Protein AF-A0A925W3F8-F1 (afdb_monomer)

Sequence (85 aa):
MNPAPIDCESAMKDLWDYLDDELPPHRTEQIRVHLETCVGCDAHMQFCRSFLTQIDLPVVSATHLAQLRDKVHATLQREGIVLSR

Structure (mmCIF, N/CA/C/O backbone):
data_AF-A0A925W3F8-F1
#
_entry.id   AF-A0A925W3F8-F1
#
loop_
_atom_site.group_PDB
_atom_site.id
_atom_site.type_symbol
_atom_site.label_atom_id
_atom_site.label_alt_id
_atom_site.label_comp_id
_atom_site.label_asym_id
_atom_site.label_entity_id
_atom_site.label_seq_id
_atom_site.pdbx_PDB_ins_code
_atom_site.Cartn_x
_atom_site.Cartn_y
_atom_site.Cartn_z
_atom_site.occupancy
_atom_site.B_iso_or_equiv
_atom_site.auth_seq_id
_atom_site.auth_comp_id
_atom_site.auth_asym_id
_atom_site.auth_atom_id
_atom_site.pdbx_PDB_model_num
ATOM 1 N N . MET A 1 1 ? 6.719 -11.514 -20.049 1.00 45.03 1 MET A N 1
ATOM 2 C CA . MET A 1 1 ? 7.388 -10.366 -20.701 1.00 45.03 1 MET A CA 1
ATOM 3 C C . MET A 1 1 ? 8.052 -9.562 -19.599 1.00 45.03 1 MET A C 1
ATOM 5 O O . MET A 1 1 ? 7.365 -9.265 -18.636 1.00 45.03 1 MET A O 1
ATOM 9 N N . ASN A 1 2 ? 9.358 -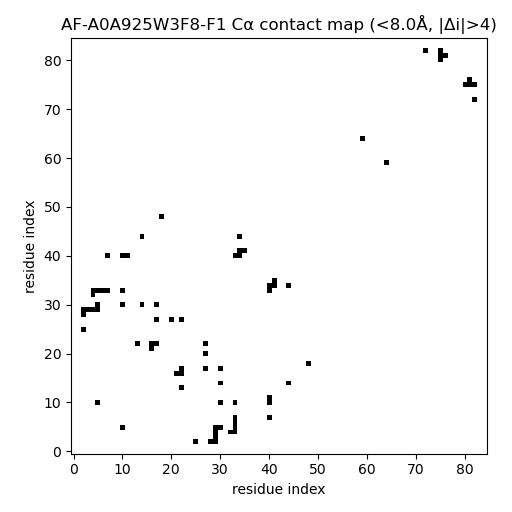9.301 -19.686 1.00 54.38 2 ASN A N 1
ATOM 10 C CA . ASN A 1 2 ? 10.056 -8.421 -18.741 1.00 54.38 2 ASN A CA 1
ATOM 11 C C . ASN A 1 2 ? 9.712 -6.975 -19.140 1.00 54.38 2 ASN A C 1
ATOM 13 O O . ASN A 1 2 ? 9.902 -6.657 -20.321 1.00 54.38 2 ASN A O 1
ATOM 17 N N . PRO A 1 3 ? 9.110 -6.144 -18.275 1.00 65.50 3 PRO A N 1
ATOM 18 C CA . PRO A 1 3 ? 8.642 -4.839 -18.711 1.00 65.50 3 PRO A CA 1
ATOM 19 C C . PRO A 1 3 ? 9.814 -3.876 -18.948 1.00 65.50 3 PRO A C 1
ATOM 21 O O . PRO A 1 3 ? 10.928 -4.091 -18.471 1.00 65.50 3 PRO A O 1
ATOM 24 N N . ALA A 1 4 ? 9.573 -2.810 -19.714 1.00 77.44 4 ALA A N 1
ATOM 25 C CA . ALA A 1 4 ? 10.621 -1.837 -20.015 1.00 77.44 4 ALA A CA 1
ATOM 26 C C . ALA A 1 4 ? 11.142 -1.181 -18.717 1.00 77.44 4 ALA A C 1
ATOM 28 O O . ALA A 1 4 ? 10.318 -0.818 -17.872 1.00 77.44 4 ALA A O 1
ATOM 29 N N . PRO A 1 5 ? 12.466 -1.011 -18.548 1.00 85.38 5 PRO A N 1
ATOM 30 C CA . PRO A 1 5 ? 13.025 -0.379 -17.356 1.00 85.38 5 PRO A CA 1
ATOM 31 C C . PRO A 1 5 ? 12.539 1.071 -17.224 1.00 85.38 5 PRO A C 1
ATOM 33 O O . PRO A 1 5 ? 12.382 1.771 -18.226 1.00 85.38 5 PRO A O 1
ATOM 36 N N . ILE A 1 6 ? 12.312 1.513 -15.986 1.00 95.50 6 ILE A N 1
ATOM 37 C CA . ILE A 1 6 ? 11.900 2.881 -15.639 1.00 95.50 6 ILE A CA 1
ATOM 38 C C . ILE A 1 6 ? 12.967 3.553 -14.770 1.00 95.50 6 ILE A C 1
ATOM 40 O O . ILE A 1 6 ? 13.720 2.869 -14.070 1.00 95.50 6 ILE A O 1
ATOM 44 N N . ASP A 1 7 ? 13.037 4.883 -14.821 1.00 96.12 7 ASP A N 1
ATOM 45 C CA . ASP A 1 7 ? 13.932 5.675 -13.975 1.00 96.12 7 ASP A CA 1
ATOM 46 C C . ASP A 1 7 ? 13.334 5.948 -12.585 1.00 96.12 7 ASP A C 1
ATOM 48 O O . ASP A 1 7 ? 12.154 5.698 -12.322 1.00 96.12 7 ASP A O 1
ATOM 52 N N . CYS A 1 8 ? 14.172 6.458 -11.676 1.00 97.62 8 CYS A N 1
ATOM 53 C CA . CYS A 1 8 ? 13.756 6.758 -10.307 1.00 97.62 8 CYS A CA 1
ATOM 54 C C . CYS A 1 8 ? 12.641 7.809 -10.265 1.00 97.62 8 CYS A C 1
ATOM 56 O O . CYS A 1 8 ? 11.738 7.703 -9.445 1.00 97.62 8 CYS A O 1
ATOM 58 N N . GLU A 1 9 ? 12.677 8.817 -11.142 1.00 97.19 9 GLU A N 1
ATOM 59 C CA . GLU A 1 9 ? 11.655 9.868 -11.170 1.00 97.19 9 GLU A CA 1
ATOM 60 C C . GLU A 1 9 ? 10.275 9.291 -11.510 1.00 97.19 9 GLU A C 1
ATOM 62 O O . GLU A 1 9 ? 9.292 9.581 -10.830 1.00 97.19 9 GLU A O 1
ATOM 67 N N . SER A 1 10 ? 10.210 8.430 -12.524 1.00 96.62 10 SER A N 1
ATOM 68 C CA . SER A 1 10 ? 8.992 7.731 -12.926 1.00 96.62 10 SER A CA 1
ATOM 69 C C . SER A 1 10 ? 8.496 6.785 -11.837 1.00 96.62 10 SER A C 1
ATOM 71 O O . SER A 1 10 ? 7.298 6.737 -11.577 1.00 96.62 10 SER A O 1
ATOM 73 N N . ALA A 1 11 ? 9.405 6.054 -11.183 1.00 96.50 11 ALA A N 1
ATOM 74 C CA . ALA A 1 11 ? 9.054 5.164 -10.080 1.00 96.50 11 ALA A CA 1
ATOM 75 C C . ALA A 1 11 ? 8.475 5.933 -8.881 1.00 96.50 11 ALA A C 1
ATOM 77 O O . ALA A 1 11 ? 7.525 5.468 -8.265 1.00 96.50 11 ALA A O 1
ATOM 78 N N . MET A 1 12 ? 9.022 7.110 -8.557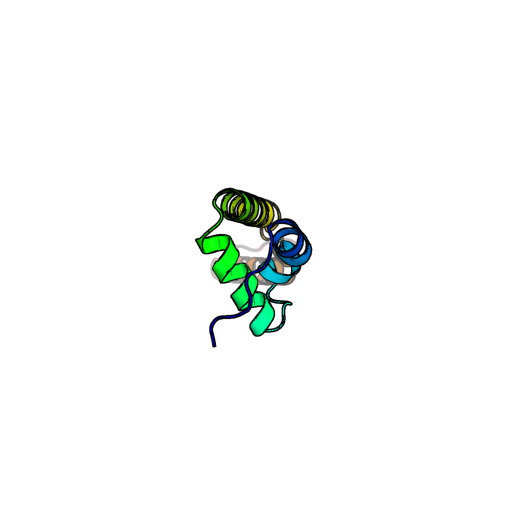 1.00 96.06 12 MET A N 1
ATOM 79 C CA . MET A 1 12 ? 8.548 7.925 -7.433 1.00 96.06 12 MET A CA 1
ATOM 80 C C . MET A 1 12 ? 7.230 8.644 -7.724 1.00 96.06 12 MET A C 1
ATOM 82 O O . MET A 1 12 ? 6.425 8.795 -6.809 1.00 96.06 12 MET A O 1
ATOM 86 N N . LYS A 1 13 ? 6.982 9.065 -8.972 1.00 96.44 13 LYS A N 1
ATOM 87 C CA . LYS A 1 13 ? 5.692 9.663 -9.366 1.00 96.44 13 LYS A CA 1
ATOM 88 C C . LYS A 1 13 ? 4.526 8.703 -9.153 1.00 96.44 13 LYS A C 1
ATOM 90 O O . LYS A 1 13 ? 3.492 9.126 -8.655 1.00 96.44 13 LYS A O 1
ATOM 95 N N . ASP A 1 14 ? 4.742 7.430 -9.461 1.00 96.88 14 ASP A N 1
ATOM 96 C CA . ASP A 1 14 ? 3.701 6.402 -9.415 1.00 96.88 14 ASP A CA 1
ATOM 97 C C . ASP A 1 14 ? 3.738 5.580 -8.112 1.00 96.88 14 ASP A C 1
ATOM 99 O O . ASP A 1 14 ? 3.018 4.594 -7.976 1.00 96.88 14 ASP A O 1
ATOM 103 N N . LEU A 1 15 ? 4.599 5.937 -7.149 1.00 95.75 15 LEU A N 1
ATOM 104 C CA . LEU A 1 15 ? 4.813 5.139 -5.939 1.00 95.75 15 LEU A CA 1
ATOM 105 C C . LEU A 1 15 ? 3.552 5.036 -5.071 1.00 95.75 15 LEU A C 1
ATOM 107 O O . LEU A 1 15 ? 3.335 3.997 -4.457 1.00 95.75 15 LEU A O 1
ATOM 111 N N . TRP A 1 16 ? 2.740 6.092 -5.002 1.00 93.69 16 TRP A N 1
ATOM 112 C CA . TRP A 1 16 ? 1.501 6.081 -4.218 1.00 93.69 16 TRP A CA 1
ATOM 113 C C . TRP A 1 16 ? 0.443 5.184 -4.856 1.00 93.69 16 TRP A C 1
ATOM 115 O O . TRP A 1 16 ? 0.002 4.242 -4.212 1.00 93.69 16 TRP A O 1
ATOM 125 N N . ASP A 1 17 ? 0.172 5.361 -6.148 1.00 94.81 17 ASP A N 1
ATOM 126 C CA . ASP A 1 17 ? -0.726 4.482 -6.907 1.00 94.81 17 ASP A CA 1
ATOM 127 C C . ASP A 1 17 ? -0.255 3.012 -6.866 1.00 94.81 17 ASP A C 1
ATOM 129 O O . ASP A 1 17 ? -1.064 2.086 -6.866 1.00 94.81 17 ASP A O 1
ATOM 133 N N . TYR A 1 18 ? 1.063 2.770 -6.810 1.00 95.50 18 TYR A N 1
ATOM 134 C CA . TYR A 1 18 ? 1.632 1.437 -6.587 1.00 95.50 18 TYR A CA 1
ATOM 135 C C . TYR A 1 18 ? 1.343 0.890 -5.183 1.00 95.50 18 TYR A C 1
ATOM 137 O O . TYR A 1 18 ? 1.104 -0.305 -5.036 1.00 95.50 18 TYR A O 1
ATOM 145 N N . LEU A 1 19 ? 1.408 1.729 -4.144 1.00 93.00 19 LEU A N 1
ATOM 146 C CA . LEU A 1 19 ? 1.110 1.336 -2.763 1.00 93.00 19 LEU A CA 1
ATOM 147 C C . LEU A 1 19 ? -0.380 1.044 -2.548 1.00 93.00 19 LEU A C 1
ATOM 149 O O . LEU A 1 19 ? -0.692 0.179 -1.731 1.00 93.00 19 LEU A O 1
ATOM 153 N N . ASP A 1 20 ? -1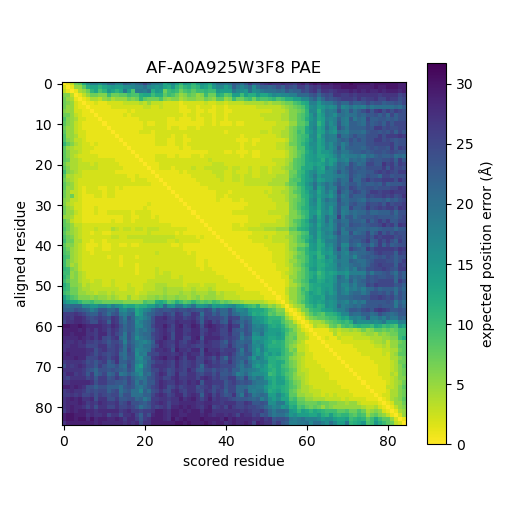.250 1.721 -3.297 1.00 91.38 20 ASP A N 1
ATOM 154 C CA . ASP A 1 20 ? -2.710 1.596 -3.226 1.00 91.38 20 ASP A CA 1
ATOM 155 C C . ASP A 1 20 ? -3.285 0.535 -4.194 1.00 91.38 20 ASP A C 1
ATOM 157 O O . ASP A 1 20 ? -4.499 0.356 -4.271 1.00 91.38 20 ASP A O 1
ATOM 161 N N . ASP A 1 21 ? -2.430 -0.203 -4.918 1.00 93.12 21 ASP A N 1
ATOM 162 C CA . ASP A 1 21 ? -2.809 -1.188 -5.948 1.00 93.12 21 ASP A CA 1
ATOM 163 C C . ASP A 1 21 ? -3.669 -0.602 -7.102 1.00 93.12 21 ASP A C 1
ATOM 165 O O . ASP A 1 21 ? -4.442 -1.311 -7.752 1.00 93.12 21 ASP A O 1
ATOM 169 N N . GLU A 1 22 ? -3.507 0.688 -7.418 1.00 96.19 22 GLU A N 1
ATOM 170 C CA . GLU A 1 22 ? -4.285 1.407 -8.446 1.00 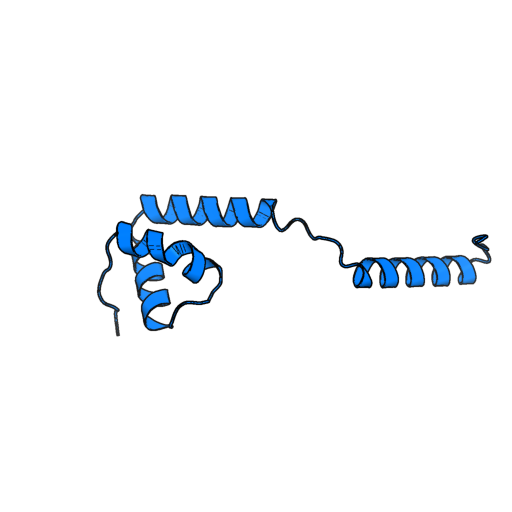96.19 22 GLU A CA 1
ATOM 171 C C . GLU A 1 22 ? -3.613 1.446 -9.832 1.00 96.19 22 GLU A C 1
ATOM 173 O O . GLU A 1 22 ? -4.165 1.971 -10.804 1.00 96.19 22 GLU A O 1
ATOM 178 N N . LEU A 1 23 ? -2.426 0.852 -9.969 1.00 95.50 23 LEU A N 1
ATOM 179 C CA . LEU A 1 23 ? -1.703 0.821 -11.237 1.00 95.50 23 LEU A CA 1
ATOM 180 C C . LEU A 1 23 ? -2.109 -0.349 -12.148 1.00 95.50 23 LEU A C 1
ATOM 182 O O . LEU A 1 23 ? -2.363 -1.464 -11.688 1.00 95.50 23 LEU A O 1
ATOM 186 N N . PRO A 1 24 ? -2.074 -0.157 -13.482 1.00 96.06 24 PRO A N 1
ATOM 187 C CA . PRO A 1 24 ? -2.212 -1.259 -14.425 1.00 96.06 24 PRO A CA 1
ATOM 188 C C . PRO A 1 24 ? -1.117 -2.324 -14.219 1.00 96.06 24 PRO A C 1
ATOM 190 O O . PRO A 1 24 ? 0.038 -1.954 -13.992 1.00 96.06 24 PRO A O 1
ATOM 193 N N . PRO A 1 25 ? -1.391 -3.627 -14.446 1.00 94.06 25 PRO A N 1
ATOM 194 C CA . PRO A 1 25 ? -0.450 -4.714 -14.136 1.00 94.06 25 PRO A CA 1
ATOM 195 C C . PRO A 1 25 ? 0.948 -4.561 -14.749 1.00 94.06 25 PRO A C 1
ATOM 197 O O . PRO A 1 25 ? 1.953 -4.886 -14.122 1.00 94.06 25 PRO A O 1
ATOM 200 N N . HIS A 1 26 ? 1.032 -4.035 -15.976 1.00 94.00 26 HIS A N 1
ATOM 201 C CA . HIS A 1 26 ? 2.317 -3.763 -16.623 1.00 94.00 26 HIS A CA 1
ATOM 202 C C . HIS A 1 26 ? 3.138 -2.720 -15.852 1.00 94.00 26 HIS A C 1
ATOM 204 O O . HIS A 1 26 ? 4.353 -2.853 -15.745 1.00 94.00 26 HIS A O 1
ATOM 210 N N . ARG A 1 27 ? 2.484 -1.683 -15.320 1.00 95.25 27 ARG A N 1
ATOM 211 C CA . ARG A 1 27 ? 3.142 -0.597 -14.594 1.00 95.25 27 ARG A CA 1
ATOM 212 C C . ARG A 1 27 ? 3.539 -1.022 -13.183 1.00 95.25 27 ARG A C 1
ATOM 214 O O . ARG A 1 27 ? 4.654 -0.722 -12.767 1.00 95.25 27 ARG A O 1
ATOM 221 N N . THR A 1 28 ? 2.693 -1.804 -12.514 1.00 96.19 28 THR A N 1
ATOM 222 C CA . THR A 1 28 ? 3.016 -2.453 -11.236 1.00 96.19 28 THR A CA 1
ATOM 223 C C . THR A 1 28 ? 4.298 -3.276 -11.347 1.00 96.19 28 THR A C 1
ATOM 225 O O . THR A 1 28 ? 5.202 -3.129 -10.530 1.00 96.19 28 THR A O 1
ATOM 228 N N . GLU A 1 29 ? 4.430 -4.078 -12.407 1.00 96.50 29 GLU A N 1
ATOM 229 C CA . GLU A 1 29 ? 5.624 -4.898 -12.629 1.00 96.50 29 GLU A CA 1
ATOM 230 C C . GLU A 1 29 ? 6.882 -4.053 -12.899 1.00 96.50 29 GLU A C 1
ATOM 232 O O . GLU A 1 29 ? 7.957 -4.376 -12.396 1.00 96.50 29 GLU A O 1
ATOM 237 N N . GLN A 1 30 ? 6.768 -2.940 -13.638 1.00 96.31 30 GLN A N 1
ATOM 238 C CA . GLN A 1 30 ? 7.892 -2.012 -13.856 1.00 96.31 30 GLN A CA 1
ATOM 239 C C . GLN A 1 30 ? 8.426 -1.437 -12.546 1.00 96.31 30 GLN A C 1
ATOM 241 O O . GLN A 1 30 ? 9.639 -1.398 -12.335 1.00 96.31 30 GLN A O 1
ATOM 246 N N . ILE A 1 31 ? 7.522 -0.989 -11.675 1.00 96.50 31 ILE A N 1
ATOM 247 C CA . ILE A 1 31 ? 7.883 -0.414 -10.380 1.00 96.50 31 ILE A CA 1
ATOM 248 C C . ILE A 1 31 ? 8.449 -1.495 -9.467 1.00 96.50 31 ILE A C 1
ATOM 250 O O . ILE A 1 31 ? 9.501 -1.273 -8.876 1.00 96.50 31 ILE A O 1
ATOM 254 N N . ARG A 1 32 ? 7.842 -2.688 -9.422 1.00 96.62 32 ARG A N 1
ATOM 255 C CA . ARG A 1 32 ? 8.362 -3.830 -8.655 1.00 96.62 32 ARG A CA 1
ATOM 256 C C . ARG A 1 32 ? 9.814 -4.146 -9.027 1.00 96.62 32 ARG A C 1
ATOM 258 O O . ARG A 1 32 ? 10.671 -4.185 -8.150 1.00 96.62 32 ARG A O 1
ATOM 265 N N . VAL A 1 33 ? 10.109 -4.295 -10.322 1.00 96.50 33 VAL A N 1
ATOM 266 C CA . VAL A 1 33 ? 11.475 -4.558 -10.820 1.00 96.50 33 VAL A CA 1
ATOM 267 C C . VAL A 1 33 ? 12.439 -3.417 -10.466 1.00 96.50 33 VAL A C 1
ATOM 269 O O . VAL A 1 33 ? 13.597 -3.658 -10.118 1.00 96.50 33 VAL A O 1
ATOM 272 N N . HIS A 1 34 ? 11.983 -2.163 -10.532 1.00 96.38 34 HIS A N 1
ATOM 273 C CA . HIS A 1 34 ? 12.805 -1.015 -10.154 1.00 96.38 34 HIS A CA 1
ATOM 274 C C . HIS A 1 34 ? 13.116 -0.997 -8.647 1.00 96.38 34 HIS A C 1
ATOM 276 O O . HIS A 1 34 ? 14.267 -0.790 -8.264 1.00 96.38 34 HIS A O 1
ATOM 282 N N . LEU A 1 35 ? 12.126 -1.256 -7.788 1.00 96.44 35 LEU A N 1
ATOM 283 C CA . LEU A 1 35 ? 12.308 -1.319 -6.334 1.00 96.44 35 LEU A CA 1
ATOM 284 C C . LEU A 1 35 ? 13.258 -2.458 -5.929 1.00 96.44 35 LEU A C 1
ATOM 286 O O . LEU A 1 35 ? 14.083 -2.277 -5.044 1.00 96.44 35 LEU A O 1
ATOM 290 N N . GLU A 1 36 ? 13.240 -3.591 -6.635 1.00 96.44 36 GLU A N 1
ATOM 291 C CA . GLU A 1 36 ? 14.167 -4.708 -6.382 1.00 96.44 36 GLU A CA 1
ATOM 292 C C . GLU A 1 36 ? 15.632 -4.397 -6.718 1.00 96.44 36 GLU A C 1
ATOM 294 O O . GLU A 1 36 ? 16.539 -5.076 -6.235 1.00 96.44 36 GLU A O 1
ATOM 299 N N . THR A 1 37 ? 15.883 -3.388 -7.554 1.00 95.38 37 THR A N 1
ATOM 300 C CA . THR A 1 37 ? 17.225 -3.077 -8.070 1.00 95.38 37 THR A CA 1
ATOM 301 C C . THR A 1 37 ? 17.773 -1.732 -7.592 1.00 95.38 37 THR A C 1
ATOM 303 O O . THR A 1 37 ? 18.989 -1.530 -7.610 1.00 95.38 37 THR A O 1
ATOM 306 N N . CYS A 1 38 ? 16.917 -0.820 -7.122 1.00 97.25 38 CYS A N 1
ATOM 307 C CA . CYS A 1 38 ? 17.296 0.518 -6.680 1.00 97.25 38 CYS A CA 1
ATOM 308 C C . CYS A 1 38 ? 17.078 0.705 -5.172 1.00 97.25 38 CYS A C 1
ATOM 310 O O . CYS A 1 38 ? 15.979 1.020 -4.716 1.00 97.25 38 CYS A O 1
ATOM 312 N N . VAL A 1 39 ? 18.170 0.613 -4.403 1.00 96.25 39 VAL A N 1
ATOM 313 C CA . VAL A 1 39 ? 18.175 0.762 -2.932 1.00 96.25 39 VAL A CA 1
ATOM 314 C C . VAL A 1 39 ? 17.551 2.085 -2.465 1.00 96.25 39 VAL A C 1
ATOM 316 O O . VAL A 1 39 ? 16.881 2.122 -1.438 1.00 96.25 39 VAL A O 1
ATOM 319 N N . GLY 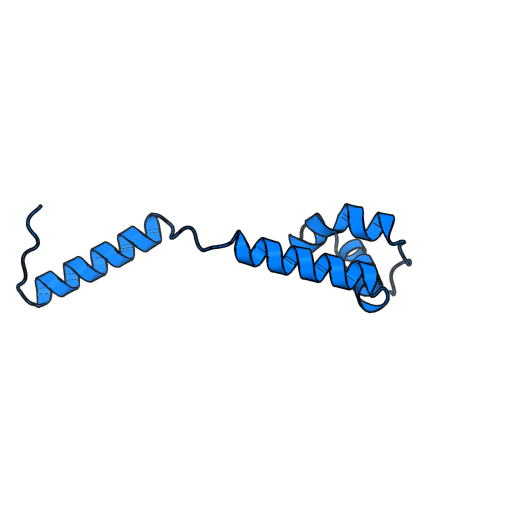A 1 40 ? 17.746 3.179 -3.209 1.00 95.88 40 GLY A N 1
ATOM 320 C CA . GLY A 1 40 ? 17.182 4.485 -2.849 1.00 95.88 40 GLY A CA 1
ATOM 321 C C . GLY A 1 40 ? 15.654 4.525 -2.948 1.00 95.88 40 GLY A C 1
ATOM 322 O O . GLY A 1 40 ? 14.990 5.045 -2.053 1.00 95.88 40 GLY A O 1
ATOM 323 N N . CYS A 1 41 ? 15.099 3.945 -4.012 1.00 97.00 41 CYS A N 1
ATOM 324 C CA . CYS A 1 41 ? 13.655 3.880 -4.225 1.00 97.00 41 CYS A CA 1
ATOM 325 C C . CYS A 1 41 ? 12.995 2.870 -3.276 1.00 97.00 41 CYS A C 1
ATOM 327 O O . CYS A 1 41 ? 11.924 3.154 -2.743 1.00 97.00 41 CYS A O 1
ATOM 329 N N . ASP A 1 42 ? 13.653 1.741 -3.001 1.00 96.81 42 ASP A N 1
ATOM 330 C CA . ASP A 1 42 ? 13.193 0.767 -2.007 1.00 96.81 42 ASP A CA 1
ATOM 331 C C . ASP A 1 42 ? 13.127 1.370 -0.595 1.00 96.81 42 ASP A C 1
ATOM 333 O O . ASP A 1 42 ? 12.096 1.287 0.070 1.00 96.81 42 ASP A O 1
ATOM 337 N N . ALA A 1 43 ? 14.172 2.085 -0.164 1.00 96.50 43 ALA A N 1
ATOM 338 C CA . ALA A 1 43 ? 14.172 2.772 1.128 1.00 96.50 43 ALA A CA 1
ATOM 339 C C . ALA A 1 43 ? 13.033 3.805 1.245 1.00 96.50 43 ALA A C 1
ATOM 341 O O . ALA A 1 43 ? 12.395 3.909 2.295 1.00 96.50 43 ALA A O 1
ATOM 342 N N . HIS A 1 44 ? 12.738 4.541 0.166 1.00 95.31 44 HIS A N 1
ATOM 343 C CA . HIS A 1 44 ? 11.603 5.468 0.128 1.00 95.31 44 HIS A CA 1
ATOM 344 C C . HIS A 1 44 ? 10.264 4.724 0.245 1.00 95.31 44 HIS A C 1
ATOM 346 O O . HIS A 1 44 ? 9.403 5.119 1.029 1.00 95.31 44 HIS A O 1
ATOM 352 N N . MET A 1 45 ? 10.097 3.612 -0.476 1.00 96.31 45 MET A N 1
ATOM 353 C CA . MET A 1 45 ? 8.895 2.779 -0.399 1.00 96.31 45 MET A CA 1
ATOM 354 C C . MET A 1 45 ? 8.673 2.231 1.019 1.00 96.31 45 MET A C 1
ATOM 356 O O . MET A 1 45 ? 7.561 2.309 1.547 1.00 96.31 45 MET A O 1
ATOM 360 N N . GLN A 1 46 ? 9.731 1.751 1.677 1.00 95.75 46 GLN A N 1
ATOM 361 C CA . GLN A 1 46 ? 9.673 1.292 3.067 1.00 95.75 46 GLN A CA 1
ATOM 362 C C . GLN A 1 46 ? 9.282 2.415 4.039 1.00 95.75 46 GLN A C 1
ATOM 364 O O . GLN A 1 46 ? 8.494 2.182 4.964 1.00 95.75 46 GLN A O 1
ATOM 369 N N . PHE A 1 47 ? 9.786 3.636 3.823 1.00 94.50 47 PHE A N 1
ATOM 370 C CA . PHE A 1 47 ? 9.357 4.811 4.581 1.00 94.50 47 PHE A CA 1
ATOM 371 C C . PHE A 1 47 ? 7.858 5.072 4.397 1.00 94.50 47 PHE A C 1
ATOM 373 O O . PHE A 1 47 ? 7.145 5.170 5.395 1.00 94.50 47 PHE A O 1
ATOM 380 N N . CYS A 1 48 ? 7.359 5.107 3.157 1.00 93.00 48 CYS A N 1
ATOM 381 C CA . CYS A 1 48 ? 5.936 5.322 2.883 1.00 93.00 48 CYS A CA 1
ATOM 382 C C . CYS A 1 48 ? 5.055 4.243 3.524 1.00 93.00 48 CYS A C 1
ATOM 384 O O . CYS A 1 48 ? 4.073 4.577 4.180 1.00 93.00 48 CYS A O 1
ATOM 386 N N . ARG A 1 49 ? 5.428 2.958 3.434 1.00 90.94 49 ARG A N 1
ATOM 387 C CA . ARG A 1 49 ? 4.704 1.864 4.114 1.00 90.94 49 ARG A CA 1
ATOM 388 C C . ARG A 1 49 ? 4.675 2.039 5.628 1.00 90.94 49 ARG A C 1
ATOM 390 O O . ARG A 1 49 ? 3.631 1.859 6.255 1.00 90.94 49 ARG A O 1
ATOM 397 N N . SER A 1 50 ? 5.813 2.399 6.216 1.00 90.56 50 SER A N 1
ATOM 398 C CA . SER A 1 50 ? 5.911 2.651 7.655 1.00 90.56 50 SER A CA 1
ATOM 399 C C . SER A 1 50 ? 5.020 3.822 8.061 1.00 90.56 50 SER A C 1
ATOM 401 O O . SER A 1 50 ? 4.278 3.716 9.031 1.00 90.56 50 SER A O 1
ATOM 403 N N . PHE A 1 51 ? 5.041 4.907 7.288 1.00 88.81 51 PHE A N 1
ATOM 404 C CA . PHE A 1 51 ? 4.209 6.087 7.498 1.00 88.81 51 PHE A CA 1
ATOM 405 C C . PHE A 1 51 ? 2.713 5.765 7.405 1.00 88.81 51 PHE A C 1
ATOM 407 O O . PHE A 1 51 ? 1.966 6.105 8.321 1.00 88.81 51 PHE A O 1
ATOM 414 N N . LEU A 1 52 ? 2.290 5.036 6.368 1.00 85.38 52 LEU A N 1
ATOM 415 C CA . LEU A 1 52 ? 0.909 4.571 6.223 1.00 85.38 52 LEU A CA 1
ATOM 416 C C . LEU A 1 52 ? 0.483 3.706 7.410 1.00 85.38 52 LEU A C 1
ATOM 418 O O . LEU A 1 52 ? -0.587 3.924 7.953 1.00 85.38 52 LEU A O 1
ATOM 422 N N . THR A 1 53 ? 1.349 2.816 7.898 1.00 83.94 53 THR A N 1
ATOM 423 C CA . THR A 1 53 ? 1.061 1.989 9.087 1.00 83.94 53 THR A CA 1
ATOM 424 C C . THR A 1 53 ? 0.865 2.830 10.357 1.00 83.94 53 THR A C 1
ATOM 426 O O . THR A 1 53 ? 0.130 2.431 11.256 1.00 83.94 53 THR A O 1
ATOM 429 N N . GLN A 1 54 ? 1.519 3.993 10.460 1.00 82.06 54 GLN A N 1
ATOM 430 C CA . GLN A 1 54 ? 1.327 4.914 11.588 1.00 82.06 54 GLN A CA 1
ATOM 431 C C . GLN A 1 54 ? 0.042 5.746 11.474 1.00 82.06 54 GLN A C 1
ATOM 433 O O . GLN A 1 54 ? -0.489 6.174 12.496 1.00 82.06 54 GLN A O 1
ATOM 438 N N . ILE A 1 55 ? -0.446 6.007 10.258 1.00 81.19 55 ILE A N 1
ATOM 439 C CA . ILE A 1 55 ? -1.677 6.781 10.021 1.00 81.19 55 ILE A CA 1
ATOM 440 C C . ILE A 1 55 ? -2.905 5.876 10.015 1.00 81.19 55 ILE A C 1
ATOM 442 O O . ILE A 1 55 ? -3.950 6.273 10.527 1.00 81.19 55 ILE A O 1
ATOM 446 N N . ASP A 1 56 ? -2.760 4.647 9.528 1.00 64.75 56 ASP A N 1
ATOM 447 C CA . ASP A 1 56 ? -3.761 3.581 9.569 1.00 64.75 56 ASP A CA 1
ATOM 448 C C . ASP A 1 56 ? -3.873 2.958 10.974 1.00 64.75 56 ASP A C 1
ATOM 450 O O . ASP A 1 56 ? -4.113 1.763 11.159 1.00 64.75 56 ASP A O 1
ATOM 454 N N . LEU A 1 57 ? -3.706 3.790 12.011 1.00 54.41 57 LEU A N 1
ATOM 455 C CA . LEU A 1 57 ? -4.238 3.475 13.326 1.00 54.41 57 LEU A CA 1
ATOM 456 C C . LEU A 1 57 ? -5.726 3.196 13.122 1.00 54.41 57 LEU A C 1
ATOM 458 O O . LEU A 1 57 ? -6.424 4.061 12.586 1.00 54.41 57 LEU A O 1
ATOM 462 N N . PRO A 1 58 ? -6.234 2.023 13.535 1.00 56.16 58 PRO A N 1
ATOM 463 C CA . PRO A 1 58 ? -7.606 1.661 13.260 1.00 56.16 58 PRO A CA 1
ATOM 464 C C . PRO A 1 58 ? -8.505 2.717 13.892 1.00 56.16 58 PRO A C 1
ATOM 466 O O . PRO A 1 58 ? -8.657 2.779 15.116 1.00 56.16 58 PRO A O 1
ATOM 469 N N . VAL A 1 59 ? -9.127 3.545 13.052 1.00 57.38 59 VAL A N 1
ATOM 470 C CA . VAL A 1 59 ? -10.329 4.267 13.439 1.00 57.38 59 VAL A CA 1
ATOM 471 C C . VAL A 1 59 ? -11.313 3.159 13.749 1.00 57.38 59 VAL A C 1
ATOM 473 O O . VAL A 1 59 ? -11.846 2.524 12.838 1.00 57.38 59 VAL A O 1
ATOM 476 N N . VAL A 1 60 ? -11.472 2.837 15.035 1.00 63.06 60 VAL A N 1
ATOM 477 C CA . VAL A 1 60 ? -12.396 1.787 15.443 1.00 63.06 60 VAL A CA 1
ATOM 478 C C . VAL A 1 60 ? -13.744 2.186 14.872 1.00 63.06 60 VAL A C 1
ATOM 480 O O . VAL A 1 60 ? -14.304 3.218 15.253 1.00 63.06 60 VAL A O 1
ATOM 483 N N . SER A 1 61 ? -14.212 1.426 13.881 1.00 69.25 61 SER A N 1
ATOM 484 C CA . SER A 1 61 ? -15.394 1.839 13.145 1.00 69.25 61 SER A CA 1
ATOM 485 C C . SER A 1 61 ? -16.548 1.950 14.133 1.00 69.25 61 SER A C 1
ATOM 487 O O . SER A 1 61 ? -16.671 1.138 15.058 1.00 69.25 61 SER A O 1
ATOM 489 N N . ALA A 1 62 ? -17.399 2.962 13.961 1.00 70.62 62 ALA A N 1
ATOM 490 C CA . ALA A 1 62 ? -18.553 3.159 14.838 1.00 70.62 62 ALA A CA 1
ATOM 491 C C . ALA A 1 62 ? -19.391 1.869 14.960 1.00 70.62 62 ALA A C 1
ATOM 493 O O . ALA A 1 62 ? -19.911 1.554 16.029 1.00 70.62 62 ALA A O 1
ATOM 494 N N . THR A 1 63 ? -19.433 1.077 13.885 1.00 76.38 63 THR A N 1
ATOM 495 C CA . THR A 1 63 ? -20.038 -0.257 13.831 1.00 76.38 63 THR A CA 1
ATOM 496 C C . THR A 1 63 ? -19.328 -1.272 14.730 1.00 76.38 63 THR A C 1
ATOM 498 O O . THR A 1 63 ? -19.993 -1.966 15.495 1.00 76.38 63 THR A O 1
ATOM 501 N N . HIS A 1 64 ? -17.995 -1.357 14.691 1.00 78.50 64 HIS A N 1
ATOM 502 C CA . HIS A 1 64 ? -17.228 -2.278 15.537 1.00 78.50 64 HIS A CA 1
ATOM 503 C C . HIS A 1 64 ? -17.368 -1.908 17.026 1.00 78.50 64 HIS A C 1
ATOM 505 O O . HIS A 1 64 ? -17.567 -2.782 17.870 1.00 78.50 64 HIS A O 1
ATOM 511 N N . LEU A 1 65 ? -17.374 -0.610 17.358 1.00 84.06 65 LEU A N 1
ATOM 512 C CA . LEU A 1 65 ? -17.644 -0.135 18.724 1.00 84.06 65 LEU A CA 1
ATOM 513 C C . LEU A 1 65 ? -19.065 -0.473 19.187 1.00 84.06 65 LEU A C 1
ATOM 515 O O . LEU A 1 65 ? -19.253 -0.890 20.331 1.00 84.06 65 LEU A O 1
ATOM 519 N N . ALA A 1 66 ? -20.062 -0.325 18.311 1.00 83.81 66 ALA A N 1
ATOM 520 C CA . ALA A 1 66 ? -21.438 -0.693 18.621 1.00 83.81 66 ALA A CA 1
ATOM 521 C C . ALA A 1 66 ? -21.569 -2.196 18.907 1.00 83.81 66 ALA A C 1
ATOM 523 O O . ALA A 1 66 ? -22.140 -2.566 19.927 1.00 83.81 66 ALA A O 1
ATOM 524 N N . GLN A 1 67 ? -20.959 -3.048 18.080 1.00 87.19 67 GLN A N 1
ATOM 52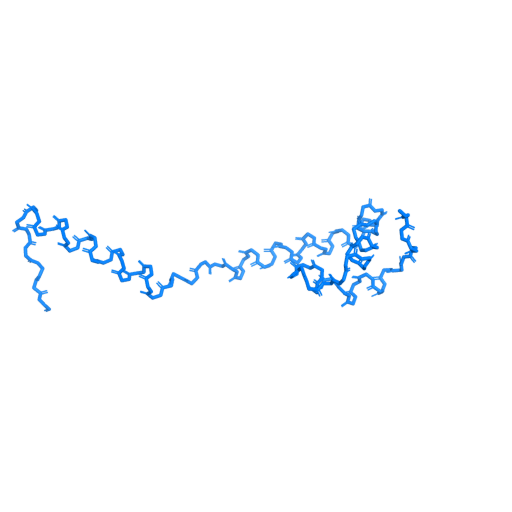5 C CA . GLN A 1 67 ? -20.967 -4.501 18.276 1.00 87.19 67 GLN A CA 1
ATOM 526 C C . GLN A 1 67 ? -20.285 -4.919 19.584 1.00 87.19 67 GLN A C 1
ATOM 528 O O . GLN A 1 67 ? -20.786 -5.790 20.299 1.00 87.19 67 GLN A O 1
ATOM 533 N N . LEU A 1 68 ? -19.156 -4.290 19.924 1.00 87.94 68 LEU A N 1
ATOM 534 C CA . LEU A 1 68 ? -18.475 -4.544 21.190 1.00 87.94 68 LEU A CA 1
ATOM 535 C C . LEU A 1 68 ? -19.344 -4.123 22.381 1.00 87.94 68 LEU A C 1
ATOM 537 O O . LEU A 1 68 ? -19.493 -4.899 23.325 1.00 87.94 68 LEU A O 1
ATOM 541 N N . ARG A 1 69 ? -19.954 -2.933 22.324 1.00 90.00 69 ARG A N 1
ATOM 542 C CA . ARG A 1 69 ? -20.896 -2.452 23.344 1.00 90.00 69 ARG A CA 1
ATOM 543 C C . ARG A 1 69 ? -22.049 -3.435 23.527 1.00 90.00 69 ARG A C 1
ATOM 545 O O . ARG A 1 69 ? -22.301 -3.852 24.654 1.00 90.00 69 ARG A O 1
ATOM 552 N N . ASP A 1 70 ? -22.694 -3.860 22.448 1.00 92.00 70 ASP A N 1
ATOM 553 C CA . ASP A 1 70 ? -23.834 -4.778 22.517 1.00 92.00 70 ASP A CA 1
ATOM 554 C C . ASP A 1 70 ? -23.430 -6.118 23.154 1.00 92.00 70 ASP A C 1
ATOM 556 O O . ASP A 1 70 ? -24.136 -6.647 24.016 1.00 92.00 70 ASP A O 1
ATOM 560 N N . LYS A 1 71 ? -22.237 -6.632 22.822 1.00 92.44 71 LYS A N 1
ATOM 561 C CA . LYS A 1 71 ? -21.682 -7.856 23.419 1.00 92.44 71 LYS A 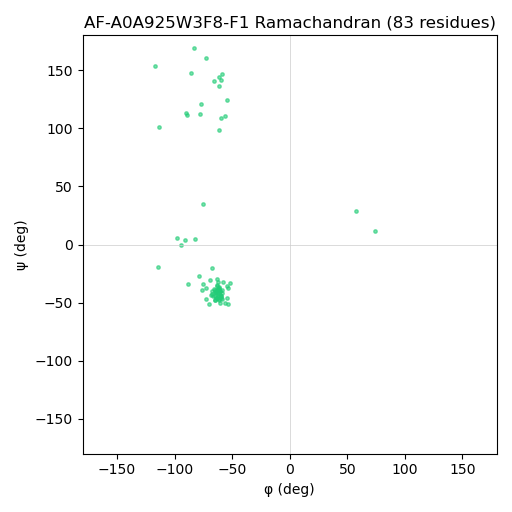CA 1
ATOM 562 C C . LYS A 1 71 ? -21.381 -7.707 24.914 1.00 92.44 71 LYS A C 1
ATOM 564 O O . LYS A 1 71 ? -21.643 -8.635 25.686 1.00 92.44 71 LYS A O 1
ATOM 569 N N . VAL A 1 72 ? -20.843 -6.561 25.333 1.00 92.81 72 VAL A N 1
ATOM 570 C CA . VAL A 1 72 ? -20.597 -6.247 26.750 1.00 92.81 72 VAL A CA 1
ATOM 571 C C . VAL A 1 72 ? -21.923 -6.154 27.507 1.00 92.81 72 VAL A C 1
ATOM 573 O O . VAL A 1 72 ? -22.079 -6.827 28.524 1.00 92.81 72 VAL A O 1
ATOM 576 N N . HIS A 1 73 ? -22.911 -5.424 26.981 1.00 91.94 73 HIS A N 1
ATOM 577 C CA . HIS A 1 73 ? -24.246 -5.319 27.582 1.00 91.94 73 HIS A CA 1
ATOM 578 C C . HIS A 1 73 ? -24.929 -6.685 27.721 1.00 91.94 73 HIS A C 1
ATOM 580 O O . HIS A 1 73 ? -25.409 -7.016 28.804 1.00 91.94 73 HIS A O 1
ATOM 586 N N . ALA A 1 74 ? -24.919 -7.510 26.671 1.00 90.62 74 ALA A N 1
ATOM 587 C CA . ALA A 1 74 ? -25.493 -8.855 26.714 1.00 90.62 74 ALA A CA 1
ATOM 588 C C . ALA A 1 74 ? -24.794 -9.763 27.742 1.00 90.62 74 ALA A C 1
ATOM 590 O O . ALA A 1 74 ? -25.419 -10.637 28.341 1.00 90.62 74 ALA A O 1
ATOM 591 N N . THR A 1 75 ? -23.489 -9.571 27.956 1.00 92.44 75 THR A N 1
ATOM 592 C CA . THR A 1 75 ? -22.732 -10.317 28.969 1.00 92.44 75 THR A CA 1
ATOM 593 C C . THR A 1 75 ? -23.090 -9.863 30.376 1.00 92.44 75 THR A C 1
ATOM 595 O O . THR A 1 75 ? -23.404 -10.698 31.212 1.00 92.44 75 THR A O 1
ATOM 598 N N . LEU A 1 76 ? -23.135 -8.557 30.625 1.00 89.62 76 LEU A N 1
ATOM 599 C CA . LEU A 1 76 ? -23.508 -8.011 31.931 1.00 89.62 76 LEU A CA 1
ATOM 600 C C . LEU A 1 76 ? -24.944 -8.378 32.323 1.00 89.62 76 LEU A C 1
ATOM 602 O O . LEU A 1 76 ? -25.184 -8.750 33.467 1.00 89.62 76 LEU A O 1
ATOM 606 N N . GLN A 1 77 ? -25.874 -8.381 31.362 1.00 87.62 77 GLN A N 1
ATOM 607 C CA . GLN A 1 77 ? -27.243 -8.857 31.576 1.00 87.62 77 GLN A CA 1
ATOM 608 C C . GLN A 1 77 ? -27.299 -10.336 31.975 1.00 87.62 77 GLN A C 1
ATOM 610 O O . GLN A 1 77 ? -28.064 -10.687 32.871 1.00 87.62 77 GLN A O 1
ATOM 615 N N . ARG A 1 78 ? -26.482 -11.200 31.352 1.00 89.75 78 ARG A N 1
ATOM 616 C CA . ARG A 1 78 ? -26.372 -12.617 31.748 1.00 89.75 78 ARG A CA 1
ATOM 617 C C . ARG A 1 78 ? -25.868 -12.783 33.179 1.00 89.75 78 ARG A C 1
ATOM 619 O O . ARG A 1 78 ? -26.359 -13.658 33.880 1.00 89.75 78 ARG A O 1
ATOM 626 N N . GLU A 1 79 ? -24.948 -11.927 33.609 1.00 92.38 79 GLU A N 1
ATOM 627 C CA . GLU A 1 79 ? -24.407 -11.927 34.974 1.00 92.38 79 GLU A CA 1
ATOM 628 C C . GLU A 1 79 ? -25.307 -11.182 35.985 1.00 92.38 79 GLU A C 1
ATOM 630 O O . GLU A 1 79 ? -24.933 -11.007 37.142 1.00 92.38 79 GLU A O 1
ATOM 635 N N . GLY A 1 80 ? -26.495 -10.717 35.574 1.00 88.31 80 GLY A N 1
ATOM 636 C CA . GLY A 1 80 ? -27.442 -10.010 36.446 1.00 88.31 80 GLY A CA 1
ATOM 637 C C . GLY A 1 80 ? -27.039 -8.572 36.797 1.00 88.31 80 GLY 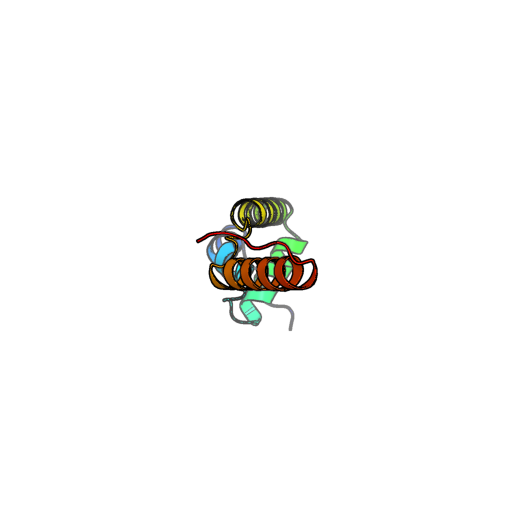A C 1
ATOM 638 O O . GLY A 1 80 ? -27.647 -7.956 37.672 1.00 88.31 80 GLY A O 1
ATOM 639 N N . ILE A 1 81 ? -26.035 -8.017 36.116 1.00 84.81 81 ILE A N 1
ATOM 640 C CA . ILE A 1 81 ? -25.555 -6.648 36.309 1.00 84.81 81 ILE A CA 1
ATOM 641 C C . ILE A 1 81 ? -26.345 -5.721 35.383 1.00 84.81 81 ILE A C 1
ATOM 643 O O . ILE A 1 81 ? -26.208 -5.759 34.158 1.00 84.81 81 ILE A O 1
ATOM 647 N N . VAL A 1 82 ? -27.177 -4.860 35.970 1.00 78.31 82 VAL A N 1
ATOM 648 C CA . VAL A 1 82 ? -27.977 -3.885 35.220 1.00 78.31 82 VAL A CA 1
ATOM 649 C C . VAL A 1 82 ? -27.185 -2.590 35.066 1.00 78.31 82 VAL A C 1
ATOM 651 O O . VAL A 1 82 ? -26.939 -1.882 36.039 1.00 78.31 82 VAL A O 1
ATOM 654 N N . LEU A 1 83 ? -26.809 -2.263 33.829 1.00 64.12 83 LEU A N 1
ATOM 655 C CA . LEU A 1 83 ? -26.284 -0.942 33.493 1.00 64.12 83 LEU A CA 1
ATOM 656 C C . LEU A 1 83 ? -27.454 0.043 33.383 1.00 64.12 83 LEU A C 1
ATOM 658 O O . LEU A 1 83 ? -28.295 -0.075 32.490 1.00 64.12 83 LEU A O 1
ATOM 662 N N . SER A 1 84 ? -27.528 0.991 34.315 1.00 66.12 84 SER A N 1
ATOM 663 C CA . SER A 1 84 ? -28.451 2.126 34.255 1.00 66.12 84 SER A CA 1
ATOM 664 C C . SER A 1 84 ? -28.105 3.055 33.085 1.00 66.12 84 SER A C 1
ATOM 666 O O . SER A 1 84 ? -26.929 3.263 32.792 1.00 66.12 84 SER A O 1
ATOM 668 N N . ARG A 1 85 ? -29.159 3.555 32.428 1.00 51.81 85 ARG A N 1
ATOM 669 C CA . ARG A 1 85 ? -29.154 4.341 31.184 1.00 51.81 85 ARG A CA 1
ATOM 670 C C . ARG A 1 85 ? -28.354 5.638 31.262 1.00 51.81 85 ARG A C 1
ATOM 672 O O . ARG A 1 85 ? -28.446 6.307 32.313 1.00 51.81 85 ARG A O 1
#

Radius of gyration: 22.76 Å; Cα contacts (8 Å, |Δi|>4): 40; chains: 1; bounding box: 47×22×57 Å

Foldseek 3Di:
DQADADDLVLLVVCLVCLVVVNDDPSVVNNNVVVLVPDVVSVVVSVVVVVVVVVVPPPPCPPVNVVVVVVVVCVVCVVVVHDDDD

Mean predicted aligned error: 11.75 Å

Secondary structure (DSSP, 8-state):
-PPPP--HHHHHHTHHHHHTT-S-HHHHHHHHHHHHH-HHHHHHHHHHHHHHHHH------HHHHHHHHHHHHHHHHHTT-----

pLDDT: mean 87.23, std 12.85, range [45.03, 97.62]

Nearest PDB structures (foldseek):
  3hug-assembly6_F  TM=7.951E-01  e=5.711E+00  Mycobacterium tuberculosis H37Rv
  3hug-assembly6_P  TM=6.389E-01  e=2.647E+00  Mycobacte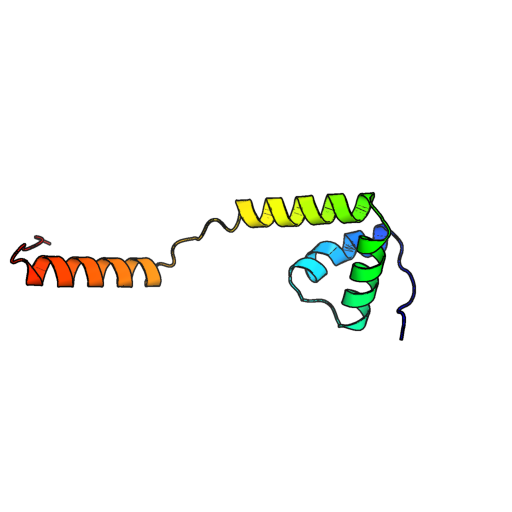rium tuberculosis H37Rv
  8z6g-assembly3_E  TM=5.447E-01  e=5.024E+00  Pseudomonas aeruginosa

Solvent-accessible surface area (backbone atoms only — not comparable to full-atom values): 5112 Å² total; per-residue (Å²): 132,86,62,72,89,66,55,71,68,62,42,59,74,45,42,61,42,52,75,70,70,70,48,58,70,70,56,43,50,28,41,52,57,41,40,78,72,31,70,71,58,33,54,50,50,53,49,52,54,53,51,48,60,68,66,63,54,78,74,75,44,72,65,58,53,48,54,51,50,52,53,50,51,57,49,34,51,74,72,70,47,80,82,79,131